Protein AF-A0A945X442-F1 (afdb_monomer_lite)

Secondary structure (DSSP, 8-state):
----EEEHHHHHHHHHHHHHTTPEEPP-----PEEEETTEEEESEEEEEEEETTEEEEEEEE-SSS-EEE--EETTEE--S--EEEEEE-SSTT---EEETTS-S-EE---BTTBEEEPSSEEEEEEEEE------

Foldseek 3Di:
DPFDKDKPVRLVVVVCCVQAPPWDWDDDDDDADWDQDPVGTDGQKDKTWTDDPQKIKMKMFGAAQAKDWDFDDDPNHTQQADKWKWKQADPDPPDIDMGGPPDNRTDTDDDDGSIDIHHHGIIMMIIPPGDPPPPD

Radius of gyration: 15.97 Å; chains: 1; bounding box: 46×27×57 Å

Structure (mmCIF, N/CA/C/O backbone):
data_AF-A0A945X442-F1
#
_entry.id   AF-A0A945X442-F1
#
loop_
_atom_site.group_PDB
_atom_site.id
_atom_site.type_symbol
_atom_site.label_atom_id
_atom_site.label_alt_id
_atom_site.label_comp_id
_atom_site.label_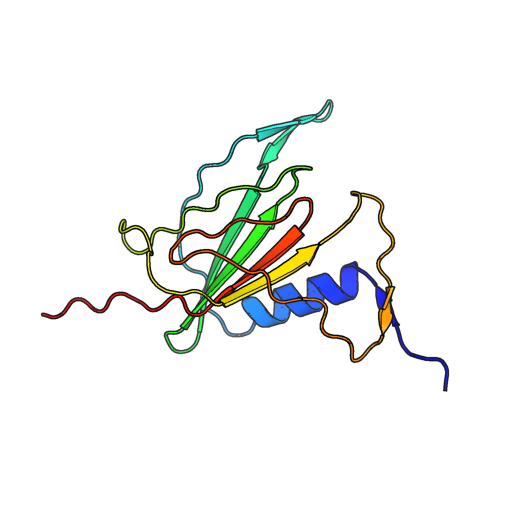asym_id
_atom_site.label_entity_id
_atom_site.label_seq_id
_atom_site.pdbx_PDB_ins_code
_atom_site.Cartn_x
_atom_site.Cartn_y
_atom_site.Cartn_z
_atom_site.occupancy
_atom_site.B_iso_or_equiv
_atom_site.auth_seq_id
_atom_site.auth_comp_id
_atom_site.auth_asym_id
_atom_site.auth_atom_id
_atom_site.pdbx_PDB_model_num
ATOM 1 N N . MET A 1 1 ? -6.821 -2.068 -34.337 1.00 50.62 1 MET A N 1
ATOM 2 C CA . MET A 1 1 ? -6.858 -1.464 -32.990 1.00 50.62 1 MET A CA 1
ATOM 3 C C . MET A 1 1 ? -5.543 -1.810 -32.311 1.00 50.62 1 MET A C 1
ATOM 5 O O . MET A 1 1 ? -5.263 -2.989 -32.153 1.00 50.62 1 MET A O 1
ATOM 9 N N . TYR A 1 2 ? -4.689 -0.821 -32.038 1.00 55.41 2 TYR A N 1
ATOM 10 C CA . TYR A 1 2 ? -3.489 -1.034 -31.217 1.00 55.41 2 TYR A CA 1
ATOM 11 C C . TYR A 1 2 ? -3.968 -1.348 -29.795 1.00 55.41 2 TYR A C 1
ATOM 13 O O . TYR A 1 2 ? -4.857 -0.630 -29.328 1.00 55.41 2 TYR A O 1
ATOM 21 N N . PRO A 1 3 ? -3.468 -2.386 -29.105 1.00 69.00 3 PRO A N 1
ATOM 22 C CA . PRO A 1 3 ? -3.904 -2.618 -27.740 1.00 69.00 3 PRO A CA 1
ATOM 23 C C . PRO A 1 3 ? -3.421 -1.441 -26.889 1.00 69.00 3 PRO A C 1
ATOM 25 O O . PRO A 1 3 ? -2.217 -1.204 -26.773 1.00 69.00 3 PRO A O 1
ATOM 28 N N . LEU A 1 4 ? -4.369 -0.678 -26.343 1.00 85.50 4 LEU A N 1
ATOM 29 C CA . LEU A 1 4 ? -4.094 0.315 -25.312 1.00 85.50 4 LEU A CA 1
ATOM 30 C C . LEU A 1 4 ? -3.404 -0.406 -24.146 1.00 85.50 4 LEU A C 1
ATOM 32 O O . LEU A 1 4 ? -3.799 -1.509 -23.761 1.00 85.50 4 LEU A O 1
ATOM 36 N N . ARG A 1 5 ? -2.337 0.193 -23.621 1.00 88.38 5 ARG A N 1
ATOM 37 C CA . ARG A 1 5 ? -1.531 -0.368 -22.531 1.00 88.38 5 ARG A CA 1
ATOM 38 C C . ARG A 1 5 ? -1.405 0.653 -21.409 1.00 88.38 5 ARG A C 1
ATOM 40 O O . ARG A 1 5 ? -1.326 1.851 -21.680 1.00 88.38 5 ARG A O 1
ATOM 47 N N . LYS A 1 6 ? -1.363 0.175 -20.166 1.00 92.50 6 LYS A N 1
ATOM 48 C CA . LYS A 1 6 ? -1.132 0.992 -18.968 1.00 92.50 6 LYS A CA 1
ATOM 49 C C . LYS A 1 6 ? 0.310 0.833 -18.509 1.00 92.50 6 LYS A C 1
ATOM 51 O O . LYS A 1 6 ? 0.823 -0.281 -18.429 1.00 92.50 6 LYS A O 1
ATOM 56 N N . THR A 1 7 ? 0.955 1.955 -18.209 1.00 93.62 7 THR A N 1
ATOM 57 C CA . THR A 1 7 ? 2.278 1.987 -17.573 1.00 93.62 7 THR A CA 1
ATOM 58 C C . THR A 1 7 ? 2.154 1.730 -16.073 1.00 93.62 7 THR A C 1
ATOM 60 O O . THR A 1 7 ? 1.063 1.868 -15.513 1.00 93.62 7 THR A O 1
ATOM 63 N N . ALA A 1 8 ? 3.273 1.452 -15.399 1.00 92.25 8 ALA A N 1
ATOM 64 C CA . ALA A 1 8 ? 3.338 1.415 -13.936 1.00 92.25 8 ALA A CA 1
ATOM 65 C C . ALA A 1 8 ? 2.684 2.650 -13.291 1.00 92.25 8 ALA A C 1
ATOM 67 O O . ALA A 1 8 ? 1.867 2.524 -12.385 1.00 92.25 8 ALA A O 1
ATOM 68 N N . TYR A 1 9 ? 2.977 3.843 -13.818 1.00 93.00 9 TYR A N 1
ATOM 69 C CA . TYR A 1 9 ? 2.403 5.094 -13.325 1.00 93.00 9 TYR A CA 1
ATOM 70 C C . TYR A 1 9 ? 0.875 5.128 -13.453 1.00 93.00 9 TYR A C 1
ATOM 72 O O . TYR A 1 9 ? 0.188 5.467 -12.495 1.00 93.00 9 TYR A O 1
ATOM 80 N N . ALA A 1 10 ? 0.333 4.736 -14.612 1.00 94.44 10 ALA A N 1
ATOM 81 C CA . ALA A 1 10 ? -1.113 4.678 -14.821 1.00 94.44 10 ALA A CA 1
ATOM 82 C C . ALA A 1 10 ? -1.784 3.649 -13.895 1.00 94.44 10 ALA A C 1
ATOM 84 O O . ALA A 1 10 ? -2.840 3.929 -13.336 1.00 94.44 10 ALA A O 1
ATOM 85 N N . CYS A 1 11 ? -1.140 2.497 -13.685 1.00 95.44 11 CYS A N 1
ATOM 86 C CA . CYS A 1 11 ? -1.606 1.459 -12.765 1.00 95.44 11 CYS A CA 1
ATOM 87 C C . CYS A 1 11 ? -1.644 1.965 -11.318 1.00 95.44 11 CYS A C 1
ATOM 89 O O . CYS A 1 11 ? -2.653 1.826 -10.637 1.00 95.44 11 CYS A O 1
ATOM 91 N N . VAL A 1 12 ? -0.567 2.599 -10.851 1.00 95.44 12 VAL A N 1
ATOM 92 C CA . VAL A 1 12 ? -0.501 3.150 -9.490 1.00 95.44 12 VAL A CA 1
ATOM 93 C C . VAL A 1 12 ? -1.492 4.299 -9.318 1.00 95.44 12 VAL A C 1
ATOM 95 O O . VAL A 1 12 ? -2.141 4.384 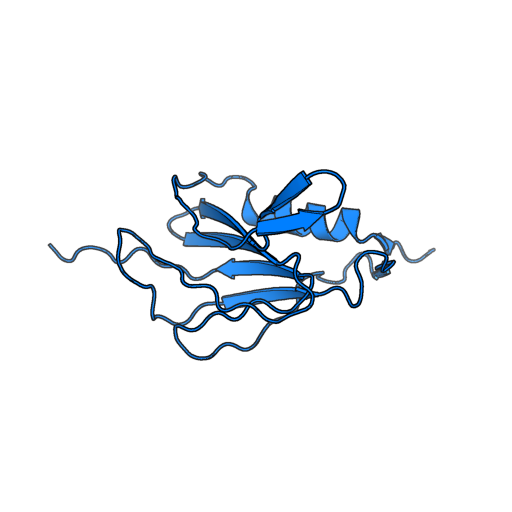-8.280 1.00 95.44 12 VAL A O 1
ATOM 98 N N . TYR A 1 13 ? -1.670 5.151 -10.331 1.00 95.94 13 TYR A N 1
ATOM 99 C CA . TYR A 1 13 ? -2.691 6.199 -10.307 1.00 95.94 13 TYR A CA 1
ATOM 100 C C . TYR A 1 13 ? -4.103 5.619 -10.167 1.00 95.94 13 TYR A C 1
ATOM 102 O O . TYR A 1 13 ? -4.882 6.112 -9.355 1.00 95.94 13 TYR A O 1
ATOM 110 N N . GLU A 1 14 ? -4.420 4.553 -10.907 1.00 95.56 14 GLU A N 1
ATOM 111 C CA . GLU A 1 14 ? -5.689 3.828 -10.790 1.00 95.56 14 GLU A CA 1
ATOM 112 C C . GLU A 1 14 ? -5.898 3.293 -9.365 1.00 95.56 14 GLU A C 1
ATOM 114 O O . GLU A 1 14 ? -6.953 3.524 -8.781 1.00 95.56 14 GLU A O 1
ATOM 119 N N . VAL A 1 15 ? -4.870 2.679 -8.765 1.00 96.69 15 VAL A N 1
ATOM 120 C CA . VAL A 1 15 ? -4.913 2.173 -7.380 1.00 96.69 15 VAL A CA 1
ATOM 121 C C . VAL A 1 15 ? -5.118 3.293 -6.361 1.00 96.69 15 VAL A C 1
ATOM 123 O O . VAL A 1 15 ? -5.958 3.180 -5.469 1.00 96.69 15 VAL A O 1
ATOM 126 N N . VAL A 1 16 ? -4.363 4.387 -6.475 1.00 96.50 16 VAL A N 1
ATOM 127 C CA . VAL A 1 16 ? -4.494 5.548 -5.584 1.00 96.50 16 VAL A CA 1
ATOM 128 C C . VAL A 1 16 ? -5.895 6.137 -5.711 1.00 96.50 16 VAL A C 1
ATOM 130 O O . VAL A 1 16 ? -6.558 6.380 -4.704 1.00 96.50 16 VAL A O 1
ATOM 133 N N . ARG A 1 17 ? -6.381 6.338 -6.935 1.00 95.56 17 ARG A N 1
ATOM 134 C CA . ARG A 1 17 ? -7.723 6.865 -7.163 1.00 95.56 17 ARG A CA 1
ATOM 135 C C . ARG A 1 17 ? -8.782 5.954 -6.549 1.00 95.56 17 ARG A C 1
ATOM 137 O O . ARG A 1 17 ? -9.611 6.443 -5.796 1.00 95.56 17 ARG A O 1
ATOM 144 N N . ASP A 1 18 ? -8.720 4.653 -6.796 1.00 93.50 18 ASP A N 1
ATOM 145 C CA . ASP A 1 18 ? -9.683 3.692 -6.255 1.00 93.50 18 ASP A CA 1
ATOM 146 C C . ASP A 1 18 ? -9.778 3.735 -4.713 1.00 93.50 18 ASP A C 1
ATOM 148 O O . ASP A 1 18 ? -10.886 3.755 -4.156 1.00 93.50 18 ASP A O 1
ATOM 152 N N . VAL A 1 19 ? -8.630 3.836 -4.027 1.00 94.56 19 VAL A N 1
ATOM 153 C CA . VAL A 1 19 ? -8.568 3.885 -2.557 1.00 94.56 19 VAL A CA 1
ATOM 154 C C . VAL A 1 19 ? -9.020 5.233 -1.988 1.00 94.56 19 VAL A C 1
ATOM 156 O O . VAL A 1 19 ? -9.740 5.260 -0.989 1.00 94.56 19 VAL A O 1
ATOM 159 N N . PHE A 1 20 ? -8.590 6.355 -2.570 1.00 95.38 20 PHE A N 1
ATOM 160 C CA . PHE A 1 20 ? -8.792 7.682 -1.969 1.00 95.38 20 PHE A CA 1
ATOM 161 C C . PHE A 1 20 ? -10.011 8.442 -2.502 1.00 95.38 20 PHE A C 1
ATOM 163 O O . PHE A 1 20 ? -10.519 9.325 -1.808 1.00 95.38 20 PHE A O 1
ATOM 170 N N . GLU A 1 21 ? -10.485 8.149 -3.714 1.00 94.56 21 GLU A N 1
ATOM 171 C CA . GLU A 1 21 ? -11.573 8.904 -4.339 1.00 94.56 21 GLU A CA 1
ATOM 172 C C . GLU A 1 21 ? -12.857 8.806 -3.500 1.00 94.56 21 GLU A C 1
ATOM 174 O O . GLU A 1 21 ? -13.318 7.722 -3.120 1.00 94.56 21 GLU A O 1
ATOM 179 N N . ASN A 1 22 ? -13.430 9.976 -3.197 1.00 94.00 22 ASN A N 1
ATOM 180 C CA . ASN A 1 22 ? -14.618 10.150 -2.354 1.00 94.00 22 ASN A CA 1
ATOM 181 C C . ASN A 1 22 ? -14.486 9.593 -0.920 1.00 94.00 22 ASN A C 1
ATOM 183 O O . ASN A 1 22 ? -15.494 9.365 -0.250 1.00 94.00 22 ASN A O 1
ATOM 187 N N . GLY A 1 23 ? -13.263 9.352 -0.444 1.00 92.88 23 GLY A N 1
ATOM 188 C CA . GLY A 1 23 ? -12.994 8.873 0.905 1.00 92.88 23 GLY A CA 1
ATOM 189 C C . GLY A 1 23 ? -12.540 9.978 1.861 1.00 92.88 23 GLY A C 1
ATOM 190 O O . GLY A 1 23 ? -11.993 11.002 1.457 1.00 92.88 23 GLY A O 1
ATOM 191 N N . THR A 1 24 ? -12.739 9.757 3.159 1.00 94.94 24 THR A N 1
ATOM 192 C CA . THR A 1 24 ? -12.181 10.605 4.220 1.00 94.94 24 THR A CA 1
ATOM 193 C C . THR A 1 24 ? -10.904 9.969 4.752 1.00 94.94 24 THR A C 1
ATOM 195 O O . THR A 1 24 ? -10.936 8.846 5.256 1.00 94.94 24 THR A O 1
ATOM 198 N N . MET A 1 25 ? -9.773 10.668 4.649 1.00 94.81 25 MET A N 1
ATOM 199 C CA . MET A 1 25 ? -8.507 10.181 5.200 1.00 94.81 25 MET A CA 1
ATOM 200 C C . MET A 1 25 ? -8.573 10.157 6.729 1.00 94.81 25 MET A C 1
ATOM 202 O O . MET A 1 25 ? -8.923 11.154 7.359 1.00 94.81 25 MET A O 1
ATOM 206 N N . LEU A 1 26 ? -8.230 9.018 7.323 1.00 92.88 26 LEU A N 1
ATOM 207 C CA . LEU A 1 26 ? -8.176 8.865 8.770 1.00 92.88 26 LEU A CA 1
ATOM 208 C C . LEU A 1 26 ? -6.854 9.419 9.301 1.00 92.88 26 LEU A C 1
ATOM 210 O O . LEU A 1 26 ? -5.790 9.219 8.708 1.00 92.88 26 LEU A O 1
ATOM 214 N N . GLN A 1 27 ? -6.913 10.082 10.454 1.00 92.12 27 GLN A N 1
ATOM 215 C CA . GLN A 1 27 ? -5.704 10.444 11.178 1.00 92.12 27 GLN A CA 1
ATOM 216 C C . GLN A 1 27 ? -5.053 9.176 11.736 1.00 92.12 27 GLN A C 1
ATOM 218 O O . GLN A 1 27 ? -5.715 8.331 12.334 1.00 92.12 27 GLN A O 1
ATOM 223 N N . GLY A 1 28 ? -3.743 9.052 11.557 1.00 90.75 28 GLY A N 1
ATOM 224 C CA . GLY A 1 28 ? -2.994 7.909 12.050 1.00 90.75 28 GLY A CA 1
ATOM 225 C C . GLY A 1 28 ? -1.510 8.210 12.146 1.00 90.75 28 GLY A C 1
ATOM 226 O O . GLY A 1 28 ? -0.998 9.146 11.530 1.00 90.75 28 GLY A O 1
ATOM 227 N N . THR A 1 29 ? -0.822 7.394 12.929 1.00 94.00 29 THR A N 1
ATOM 228 C CA . THR A 1 29 ? 0.635 7.379 13.018 1.00 94.00 29 THR A CA 1
ATOM 229 C C . THR A 1 29 ? 1.146 6.026 12.547 1.00 94.00 29 THR A C 1
ATOM 231 O O . THR A 1 29 ? 0.418 5.035 12.525 1.00 94.00 29 THR A O 1
ATOM 234 N N . MET A 1 30 ? 2.405 5.985 12.130 1.00 93.81 30 MET A N 1
ATOM 235 C CA . MET A 1 30 ? 3.045 4.771 11.645 1.00 93.81 30 MET A CA 1
ATOM 236 C C . MET A 1 30 ? 4.477 4.749 12.160 1.00 93.81 30 MET A C 1
ATOM 238 O O . MET A 1 30 ? 5.159 5.772 12.157 1.00 93.81 30 MET A O 1
ATOM 242 N N . SER A 1 31 ? 4.915 3.577 12.607 1.00 95.12 31 SER A N 1
ATOM 243 C CA . SER A 1 31 ? 6.302 3.313 12.966 1.00 95.12 31 SER A CA 1
ATOM 244 C C . SER A 1 31 ? 6.890 2.393 11.907 1.00 95.12 31 SER A C 1
ATOM 246 O O . SER A 1 31 ? 6.321 1.342 11.616 1.00 95.12 31 SER A O 1
ATOM 248 N N . THR A 1 32 ? 7.992 2.817 11.301 1.00 96.19 32 THR A N 1
ATOM 249 C CA . THR A 1 32 ? 8.698 2.082 10.251 1.00 96.19 32 THR A CA 1
ATOM 250 C C . THR A 1 32 ? 10.197 2.312 10.409 1.00 96.19 32 THR A C 1
ATOM 252 O O . THR A 1 32 ? 10.597 3.421 10.783 1.00 96.19 32 THR A O 1
ATOM 255 N N . PRO A 1 33 ? 11.040 1.313 10.100 1.00 94.56 33 PRO A N 1
ATOM 256 C CA . PRO A 1 33 ? 12.456 1.551 9.867 1.00 94.56 33 PRO A CA 1
ATOM 257 C C . PRO A 1 33 ? 12.667 2.587 8.758 1.00 94.56 33 PRO A C 1
ATOM 259 O O . PRO A 1 33 ? 11.805 2.759 7.885 1.00 94.56 33 PRO A O 1
ATOM 262 N N . GLN A 1 34 ? 13.822 3.245 8.796 1.00 95.56 34 GLN A N 1
ATOM 263 C CA . GLN A 1 34 ? 14.310 4.078 7.703 1.00 95.56 34 GLN A CA 1
ATOM 264 C C . GLN A 1 34 ? 15.221 3.256 6.786 1.00 95.56 34 GLN A C 1
ATOM 266 O O . GLN A 1 34 ? 15.971 2.398 7.251 1.00 95.56 34 GLN A O 1
ATOM 271 N N . LEU A 1 35 ? 15.145 3.530 5.489 1.00 92.12 35 LEU A N 1
ATOM 272 C CA . LEU A 1 35 ? 16.141 3.146 4.503 1.00 92.12 35 LEU A CA 1
ATOM 273 C C . LEU A 1 35 ? 17.115 4.313 4.364 1.00 92.12 35 LEU A C 1
ATOM 275 O O . LEU A 1 35 ? 16.705 5.416 4.004 1.00 92.12 35 LEU A O 1
ATOM 279 N N . GLU A 1 36 ? 18.383 4.063 4.671 1.00 93.56 36 GLU A N 1
ATOM 280 C CA . GLU A 1 36 ? 19.458 5.045 4.544 1.00 93.56 36 GLU A CA 1
ATOM 281 C C . GLU A 1 36 ? 20.013 5.024 3.116 1.00 93.56 36 GLU A C 1
ATOM 283 O O . GLU A 1 36 ? 20.351 3.968 2.578 1.00 93.56 36 GLU A O 1
ATOM 288 N N . THR A 1 37 ? 20.121 6.200 2.510 1.00 85.62 37 THR A N 1
ATOM 289 C CA . THR A 1 37 ? 20.701 6.433 1.184 1.00 85.62 37 THR A CA 1
ATOM 290 C C . THR A 1 37 ? 21.777 7.516 1.290 1.00 85.62 37 THR A C 1
ATOM 292 O O . THR A 1 37 ? 21.768 8.293 2.250 1.00 85.62 37 THR A O 1
ATOM 295 N N . PRO A 1 38 ? 22.710 7.613 0.327 1.00 90.25 38 PRO A N 1
ATOM 296 C CA . PRO A 1 38 ? 23.665 8.721 0.286 1.00 90.25 38 PRO A CA 1
ATOM 297 C C . PRO A 1 38 ? 22.998 10.108 0.315 1.00 90.25 38 PRO A C 1
ATOM 299 O O . PRO A 1 38 ? 23.583 11.066 0.816 1.00 90.25 38 PRO A O 1
ATOM 302 N N . GLU A 1 39 ? 21.771 10.213 -0.195 1.00 90.44 39 GLU A N 1
ATOM 303 C CA . GLU A 1 39 ? 20.993 11.445 -0.310 1.00 90.44 39 GLU A CA 1
ATOM 304 C C . GLU A 1 39 ? 20.104 11.735 0.916 1.00 90.44 39 GLU A C 1
ATOM 306 O O . GLU A 1 39 ? 19.472 12.792 0.981 1.00 90.44 39 GLU A O 1
ATOM 311 N N . GLY A 1 40 ? 20.055 10.829 1.897 1.00 92.31 40 GLY A N 1
ATOM 312 C CA . GLY A 1 40 ? 19.248 10.959 3.111 1.00 92.31 40 GLY A CA 1
ATOM 313 C C . GLY A 1 40 ? 18.504 9.677 3.471 1.00 92.31 40 GLY A C 1
ATOM 314 O O . GLY A 1 40 ? 18.844 8.593 3.009 1.00 92.31 40 GLY A O 1
ATOM 315 N N . SER A 1 41 ? 17.465 9.791 4.293 1.00 92.44 41 SER A N 1
ATOM 316 C CA . SER A 1 41 ? 16.680 8.645 4.751 1.00 92.44 41 SER A CA 1
ATOM 317 C C . SER A 1 41 ? 15.219 8.729 4.324 1.00 92.44 41 SER A C 1
ATOM 319 O O . S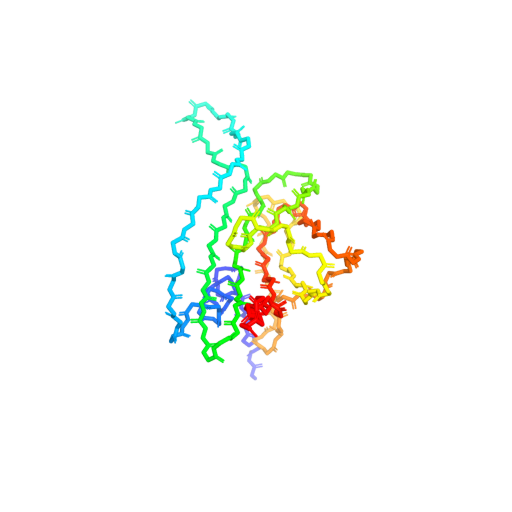ER A 1 41 ? 14.631 9.811 4.241 1.00 92.44 41 SER A O 1
ATOM 321 N N . ILE A 1 42 ? 14.630 7.569 4.029 1.00 93.25 42 ILE A N 1
ATOM 322 C CA . ILE A 1 42 ? 13.214 7.437 3.673 1.00 93.25 42 ILE A CA 1
ATOM 323 C C . ILE A 1 42 ? 12.544 6.327 4.478 1.00 93.25 42 ILE A C 1
ATOM 325 O O . ILE A 1 42 ? 13.159 5.326 4.835 1.00 93.25 42 ILE A O 1
ATOM 329 N N . ASN A 1 43 ? 11.242 6.459 4.715 1.00 95.75 43 ASN A N 1
ATOM 330 C CA . ASN A 1 43 ? 10.445 5.409 5.343 1.00 95.75 43 ASN A CA 1
ATOM 331 C C . ASN A 1 43 ? 10.473 4.118 4.507 1.00 95.75 43 ASN A C 1
ATOM 333 O O . ASN A 1 43 ? 10.068 4.135 3.347 1.00 95.75 43 ASN A O 1
ATOM 337 N N . ALA A 1 44 ? 10.849 2.991 5.118 1.00 96.06 44 ALA A N 1
ATOM 338 C CA . ALA A 1 44 ? 10.834 1.681 4.462 1.00 96.06 44 ALA A CA 1
ATOM 339 C C . ALA A 1 44 ? 9.428 1.260 3.995 1.00 96.06 44 ALA A C 1
ATOM 341 O O . ALA A 1 44 ? 9.261 0.694 2.916 1.00 96.06 44 ALA A O 1
ATOM 342 N N . VAL A 1 45 ? 8.408 1.568 4.800 1.00 97.38 45 VAL A N 1
ATOM 343 C CA . VAL A 1 45 ? 6.997 1.372 4.464 1.00 97.38 45 VAL A CA 1
ATOM 344 C C . VAL A 1 45 ? 6.256 2.681 4.683 1.00 97.38 45 VAL A C 1
ATOM 346 O O . VAL A 1 45 ? 6.497 3.358 5.677 1.00 97.38 45 VAL A O 1
ATOM 349 N N . SER A 1 46 ? 5.337 3.038 3.787 1.00 96.31 46 SER A N 1
ATOM 350 C CA . SER A 1 46 ? 4.426 4.176 3.957 1.00 96.31 46 SER A CA 1
ATOM 351 C C . SER A 1 46 ? 2.980 3.744 3.827 1.00 96.31 46 SER A C 1
ATOM 353 O O . SER A 1 46 ? 2.637 3.062 2.872 1.00 96.31 46 SER A O 1
ATOM 355 N N . ALA A 1 47 ? 2.121 4.157 4.760 1.00 96.75 47 ALA A N 1
ATOM 356 C CA . ALA A 1 47 ? 0.711 3.794 4.730 1.00 96.75 47 ALA A CA 1
ATOM 357 C C . ALA A 1 47 ? -0.224 4.955 5.087 1.00 96.75 47 ALA A C 1
ATOM 359 O O . ALA A 1 47 ? 0.110 5.857 5.872 1.00 96.75 47 ALA A O 1
ATOM 360 N N . ARG A 1 48 ? -1.421 4.916 4.502 1.00 96.06 48 ARG A N 1
ATOM 361 C CA . ARG A 1 48 ? -2.530 5.837 4.769 1.00 96.06 48 ARG A CA 1
ATOM 362 C C . ARG A 1 48 ? -3.844 5.070 4.755 1.00 96.06 48 ARG A C 1
ATOM 364 O O . ARG A 1 48 ? -4.060 4.231 3.886 1.00 96.06 48 ARG A O 1
ATOM 371 N N . ALA A 1 49 ? -4.705 5.384 5.716 1.00 94.62 49 ALA A N 1
ATOM 372 C CA . ALA A 1 49 ? -6.028 4.794 5.837 1.00 94.62 49 ALA A CA 1
ATOM 373 C C . ALA A 1 49 ? -7.103 5.799 5.414 1.00 94.62 49 ALA A C 1
ATOM 375 O O . ALA A 1 49 ? -6.997 6.996 5.689 1.00 94.62 49 ALA A O 1
ATOM 376 N N . VAL A 1 50 ? -8.140 5.301 4.756 1.00 94.69 50 VAL A N 1
ATOM 377 C CA . VAL A 1 50 ? -9.278 6.066 4.252 1.00 94.69 50 VAL A CA 1
ATOM 378 C C . VAL A 1 50 ? -10.550 5.338 4.635 1.00 94.69 50 VAL A C 1
ATOM 380 O O . VAL A 1 50 ? -10.604 4.114 4.550 1.00 94.69 50 VAL A O 1
ATOM 383 N N . THR A 1 51 ? -11.582 6.080 5.022 1.00 92.56 51 THR A N 1
ATOM 384 C CA . THR A 1 51 ? -12.926 5.533 5.200 1.00 92.56 51 THR A CA 1
ATOM 385 C C . THR A 1 51 ? -13.892 6.059 4.143 1.00 92.56 51 THR A C 1
ATOM 387 O O . THR A 1 51 ? -13.902 7.252 3.830 1.00 92.56 51 THR A O 1
ATOM 390 N N . ARG A 1 52 ? -14.719 5.167 3.595 1.00 90.00 52 ARG A N 1
ATOM 391 C CA . ARG A 1 52 ? -15.807 5.475 2.661 1.00 90.00 52 ARG A CA 1
ATOM 392 C C . ARG A 1 52 ? -16.985 4.568 2.996 1.00 90.00 52 ARG A C 1
ATOM 394 O O . ARG A 1 52 ? -16.823 3.361 3.080 1.00 90.00 52 ARG A O 1
ATOM 401 N N . ASN A 1 53 ? -18.169 5.136 3.223 1.00 84.75 53 ASN A N 1
ATOM 402 C CA . ASN A 1 53 ? -19.385 4.371 3.541 1.00 84.75 53 ASN A CA 1
ATOM 403 C C . ASN A 1 53 ? -19.231 3.364 4.706 1.00 84.75 53 ASN A C 1
ATOM 405 O O . ASN A 1 53 ? -19.828 2.295 4.672 1.00 84.75 53 ASN A O 1
ATOM 409 N N . ARG A 1 54 ? -18.468 3.723 5.754 1.00 81.25 54 ARG A N 1
ATOM 410 C CA . ARG A 1 54 ? -18.117 2.878 6.925 1.00 81.25 54 ARG A CA 1
ATOM 411 C C . ARG A 1 54 ? -17.152 1.724 6.648 1.00 81.25 54 ARG A C 1
ATOM 413 O O . ARG A 1 54 ? -16.759 1.039 7.587 1.00 81.25 54 ARG A O 1
ATOM 420 N N . GLU A 1 55 ? -16.706 1.559 5.413 1.00 86.81 55 GLU A N 1
ATOM 421 C CA . GLU A 1 55 ? -15.613 0.658 5.074 1.00 86.81 55 GLU A CA 1
ATOM 422 C C . GLU A 1 55 ? -14.294 1.417 5.190 1.00 86.81 55 GLU A C 1
ATOM 424 O O . GLU A 1 55 ? -14.190 2.570 4.759 1.00 86.81 55 GLU A O 1
ATOM 429 N N . THR A 1 56 ? -13.290 0.798 5.808 1.00 91.00 56 THR A N 1
ATOM 430 C CA . THR A 1 56 ? -11.935 1.351 5.854 1.00 91.00 56 THR A CA 1
ATOM 431 C C . THR A 1 56 ? -11.037 0.574 4.899 1.00 91.00 56 THR A C 1
ATOM 433 O O . THR A 1 56 ? -11.073 -0.658 4.837 1.00 91.00 56 THR A O 1
ATOM 436 N N . ALA A 1 57 ? -10.223 1.310 4.153 1.00 93.81 57 ALA A N 1
ATOM 437 C CA . ALA A 1 57 ? -9.174 0.778 3.304 1.00 93.81 57 ALA A CA 1
ATOM 438 C C . ALA A 1 57 ? -7.837 1.424 3.673 1.00 93.81 57 ALA A C 1
ATOM 440 O O . ALA A 1 57 ? -7.780 2.578 4.101 1.00 93.81 57 ALA A O 1
ATOM 441 N N . VAL A 1 58 ? -6.752 0.679 3.503 1.00 95.19 58 VAL A N 1
ATOM 442 C CA . VAL A 1 58 ? -5.383 1.139 3.716 1.00 95.19 58 VAL A CA 1
ATOM 443 C C . VAL A 1 58 ? -4.621 0.975 2.412 1.00 95.19 58 VAL A C 1
ATOM 445 O O . VAL A 1 58 ? -4.552 -0.129 1.873 1.00 95.19 58 VAL A O 1
ATOM 448 N N . LEU A 1 59 ? -4.027 2.065 1.929 1.00 97.56 59 LEU A N 1
ATOM 449 C CA . LEU A 1 59 ? -2.957 1.994 0.941 1.00 97.56 59 LEU A CA 1
ATOM 450 C C . LEU A 1 59 ? -1.634 1.888 1.697 1.00 97.56 59 LEU A C 1
ATOM 452 O O . LEU A 1 59 ? -1.337 2.759 2.517 1.00 97.56 59 LEU A O 1
ATOM 456 N N . ALA A 1 60 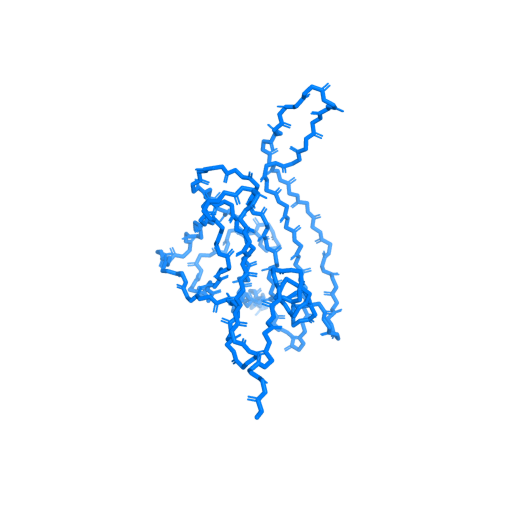? -0.844 0.856 1.413 1.00 97.62 60 ALA A N 1
ATOM 457 C CA . ALA A 1 60 ? 0.499 0.684 1.955 1.00 97.62 60 ALA A CA 1
ATOM 458 C C . ALA A 1 60 ? 1.518 0.454 0.833 1.00 97.62 60 ALA A C 1
ATOM 460 O O . ALA A 1 60 ? 1.295 -0.342 -0.074 1.00 97.62 60 ALA A O 1
ATOM 461 N N . VAL A 1 61 ? 2.657 1.130 0.904 1.00 98.00 61 VAL A N 1
ATOM 462 C CA . VAL A 1 61 ? 3.770 1.005 -0.039 1.00 98.00 61 VAL A CA 1
ATOM 463 C C . VAL A 1 61 ? 4.959 0.421 0.707 1.00 98.00 61 VAL A C 1
ATOM 465 O O . VAL A 1 61 ? 5.401 1.022 1.685 1.00 98.00 61 VAL A O 1
ATOM 468 N N . ASN A 1 62 ? 5.462 -0.729 0.263 1.00 97.62 62 ASN A N 1
ATOM 469 C CA . ASN A 1 62 ? 6.701 -1.326 0.755 1.00 97.62 62 ASN A CA 1
ATOM 470 C C . ASN A 1 62 ? 7.833 -1.002 -0.224 1.00 97.62 62 ASN A C 1
ATOM 472 O O . ASN A 1 62 ? 7.816 -1.486 -1.352 1.00 97.62 62 ASN A O 1
ATOM 476 N N . LEU A 1 63 ? 8.804 -0.197 0.206 1.00 96.31 63 LEU A N 1
ATOM 477 C CA . LEU A 1 63 ? 9.979 0.170 -0.593 1.00 96.31 63 LEU A CA 1
ATOM 478 C C . LEU A 1 63 ? 11.155 -0.795 -0.399 1.00 96.31 63 LEU A C 1
ATOM 480 O O . LEU A 1 63 ? 12.203 -0.616 -1.010 1.00 96.31 63 LEU A O 1
ATOM 484 N N . THR A 1 64 ? 11.007 -1.799 0.466 1.00 95.31 64 THR A N 1
ATOM 485 C CA . THR A 1 64 ? 12.072 -2.761 0.750 1.00 95.31 64 THR A CA 1
ATOM 486 C C . THR A 1 64 ? 12.071 -3.916 -0.244 1.00 95.31 64 THR A C 1
ATOM 488 O O . THR A 1 64 ? 11.035 -4.306 -0.782 1.00 95.31 64 THR A O 1
ATOM 491 N N . ASP A 1 65 ? 13.236 -4.529 -0.414 1.00 94.38 65 ASP A N 1
ATOM 492 C CA . ASP A 1 65 ? 13.448 -5.767 -1.166 1.00 94.38 65 ASP A CA 1
ATOM 493 C C . ASP A 1 65 ? 13.016 -7.028 -0.387 1.00 94.38 65 ASP A C 1
ATOM 495 O O . ASP A 1 65 ? 13.295 -8.154 -0.800 1.00 94.38 65 ASP A O 1
ATOM 499 N N . ARG A 1 66 ? 12.322 -6.865 0.749 1.00 94.62 66 ARG A N 1
ATOM 500 C CA . ARG A 1 66 ? 11.917 -7.954 1.645 1.00 94.62 66 ARG A CA 1
ATOM 501 C C . ARG A 1 66 ? 10.431 -7.886 1.988 1.00 94.62 66 ARG A C 1
ATOM 503 O O . ARG A 1 66 ? 9.847 -6.802 2.054 1.00 94.62 66 ARG A O 1
ATOM 510 N N . PRO A 1 67 ? 9.792 -9.038 2.254 1.00 95.75 67 PRO A N 1
ATOM 511 C CA . PRO A 1 67 ? 8.444 -9.032 2.789 1.00 95.75 67 PRO A CA 1
ATOM 512 C C . PRO A 1 67 ? 8.429 -8.365 4.168 1.00 95.75 67 PRO A C 1
ATOM 514 O O . PRO A 1 67 ? 9.314 -8.593 4.995 1.00 95.75 67 PRO A O 1
ATOM 517 N N . CYS A 1 68 ? 7.405 -7.556 4.422 1.00 94.44 68 CYS A N 1
ATOM 518 C CA . CYS A 1 68 ? 7.283 -6.776 5.648 1.00 94.44 68 CYS A CA 1
ATOM 519 C C . CYS A 1 68 ? 5.983 -7.110 6.378 1.00 94.44 68 CYS A C 1
ATOM 521 O O . CYS A 1 68 ? 4.892 -6.980 5.824 1.00 94.44 68 CYS A O 1
ATOM 523 N N . ARG A 1 69 ? 6.085 -7.499 7.654 1.00 94.25 69 ARG A N 1
ATOM 524 C CA . ARG A 1 69 ? 4.907 -7.682 8.508 1.00 94.25 69 ARG A CA 1
ATOM 525 C C . ARG A 1 69 ? 4.280 -6.322 8.803 1.00 94.25 69 ARG A C 1
ATOM 527 O O . ARG A 1 69 ? 4.928 -5.455 9.385 1.00 94.25 69 ARG A O 1
ATOM 534 N N . PHE A 1 70 ? 3.010 -6.161 8.457 1.00 94.31 70 PHE A N 1
ATOM 535 C CA . PHE A 1 70 ? 2.256 -4.932 8.657 1.00 94.31 70 PHE A CA 1
ATOM 536 C C . PHE A 1 70 ? 1.223 -5.115 9.769 1.00 94.31 70 PHE A C 1
ATOM 538 O O . PHE A 1 70 ? 0.290 -5.910 9.657 1.00 94.31 70 PHE A O 1
ATOM 545 N N . ILE A 1 71 ? 1.408 -4.386 10.872 1.00 92.62 71 ILE A N 1
ATOM 546 C CA . ILE A 1 71 ? 0.517 -4.441 12.034 1.00 92.62 71 ILE A CA 1
ATOM 547 C C . ILE A 1 71 ? -0.437 -3.253 11.969 1.00 92.62 71 ILE A C 1
ATOM 549 O O . ILE A 1 71 ? -0.056 -2.122 12.271 1.00 92.62 71 ILE A O 1
ATOM 553 N N . LEU A 1 72 ? -1.691 -3.525 11.615 1.00 90.44 72 LEU A N 1
ATOM 554 C CA . LEU A 1 72 ? -2.751 -2.527 11.626 1.00 90.44 72 LEU A CA 1
ATOM 555 C C . LEU A 1 72 ? -3.399 -2.454 13.011 1.00 90.44 72 LEU A C 1
ATOM 557 O O . LEU A 1 72 ? -3.825 -3.468 13.570 1.00 90.44 72 LEU A O 1
ATOM 561 N N . LYS A 1 73 ? -3.501 -1.237 13.551 1.00 90.06 73 LYS A N 1
ATOM 562 C CA . LYS A 1 73 ? -4.281 -0.952 14.756 1.00 90.06 73 LYS A CA 1
ATOM 563 C C . LYS A 1 73 ? -5.377 0.055 14.440 1.00 90.06 73 LYS A C 1
ATOM 565 O O . LYS A 1 73 ? -5.079 1.126 13.919 1.00 90.06 73 LYS A O 1
ATOM 570 N N . LEU A 1 74 ? -6.611 -0.271 14.805 1.00 86.25 74 LEU A N 1
ATOM 571 C CA . LEU A 1 74 ? -7.735 0.662 14.801 1.00 86.25 74 LEU A CA 1
ATOM 572 C C . LEU A 1 74 ? -8.117 0.975 16.239 1.00 86.25 74 LEU A C 1
ATOM 574 O O . LEU A 1 74 ? -8.264 0.058 17.047 1.00 86.25 74 LEU A O 1
ATOM 578 N N . ASP A 1 75 ? -8.232 2.259 16.568 1.00 85.38 75 ASP A N 1
ATOM 579 C CA . ASP A 1 75 ? -8.560 2.727 17.921 1.00 85.38 75 ASP A CA 1
ATOM 580 C C . ASP A 1 75 ? -7.693 2.062 19.009 1.00 85.38 75 ASP A C 1
ATOM 582 O O . ASP A 1 75 ? -8.154 1.671 20.082 1.00 85.38 75 ASP A O 1
ATOM 586 N N . GLY A 1 76 ? -6.406 1.868 18.694 1.00 82.06 76 GLY A N 1
ATOM 587 C CA . GLY A 1 76 ? -5.413 1.247 19.574 1.00 82.06 76 GLY A CA 1
ATOM 588 C C . GLY A 1 76 ? -5.456 -0.285 19.653 1.00 82.06 76 GLY A C 1
ATOM 589 O O . GLY A 1 76 ? -4.530 -0.877 20.212 1.00 82.06 76 GLY A O 1
ATOM 590 N N . LYS A 1 77 ? -6.459 -0.948 19.067 1.00 84.44 77 LYS A N 1
ATOM 591 C CA . LYS A 1 77 ? -6.590 -2.413 19.057 1.00 84.44 77 LYS A CA 1
ATOM 592 C C . LYS A 1 77 ? -5.996 -3.006 17.788 1.00 84.44 77 LYS A C 1
ATOM 594 O O . LYS A 1 77 ? -6.233 -2.493 16.698 1.00 84.44 77 LYS A O 1
ATOM 599 N N . ILE A 1 78 ? -5.229 -4.088 17.933 1.00 84.25 78 ILE A N 1
ATOM 600 C CA . ILE A 1 78 ? -4.735 -4.857 16.784 1.00 84.25 78 ILE A CA 1
ATOM 601 C C . ILE A 1 78 ? -5.944 -5.409 16.037 1.00 84.25 78 ILE A C 1
ATOM 603 O O . ILE A 1 78 ? -6.830 -6.000 16.649 1.00 84.25 78 ILE A O 1
ATOM 607 N N . HIS A 1 79 ? -5.972 -5.190 14.729 1.00 81.25 79 HIS A N 1
ATOM 608 C CA . HIS A 1 79 ? -6.991 -5.763 13.872 1.00 81.25 79 HIS A CA 1
ATOM 609 C C . HIS A 1 79 ? -6.606 -7.210 13.536 1.00 81.25 79 HIS A C 1
ATOM 611 O O . HIS A 1 79 ? -5.602 -7.444 12.866 1.00 81.25 79 HIS A O 1
ATOM 617 N N . ASP A 1 80 ? -7.380 -8.174 14.030 1.00 76.56 80 ASP A N 1
ATOM 618 C CA . ASP A 1 80 ? -7.117 -9.616 13.926 1.00 76.56 80 ASP A CA 1
ATOM 619 C C . ASP A 1 80 ? -8.133 -10.362 13.042 1.00 76.56 80 ASP A C 1
ATOM 621 O O . ASP A 1 80 ? -8.074 -11.587 12.897 1.00 76.56 80 ASP A O 1
ATOM 625 N N . GLN A 1 81 ? -9.063 -9.629 12.428 1.00 78.06 81 GLN A N 1
ATOM 626 C CA . GLN A 1 81 ? -10.069 -10.190 11.536 1.00 78.06 81 GLN A CA 1
ATOM 627 C C . GLN A 1 81 ? -9.498 -10.462 10.138 1.00 78.06 81 GLN A C 1
ATOM 629 O O . GLN A 1 81 ? -8.362 -10.113 9.803 1.00 78.06 81 GLN A O 1
ATOM 634 N N . SER A 1 82 ? -10.286 -11.168 9.327 1.00 80.00 82 SER A N 1
ATOM 635 C CA . SER A 1 82 ? -9.929 -11.442 7.938 1.00 80.00 82 SER A CA 1
ATOM 636 C C . SER A 1 82 ? -9.975 -10.149 7.130 1.00 80.00 82 SER A C 1
ATOM 638 O O . SER A 1 82 ? -10.962 -9.425 7.178 1.00 80.00 82 SER A O 1
ATOM 640 N N . LEU A 1 83 ? -8.916 -9.898 6.366 1.00 89.00 83 LEU A N 1
ATOM 641 C CA . LEU A 1 83 ? -8.763 -8.725 5.513 1.00 89.00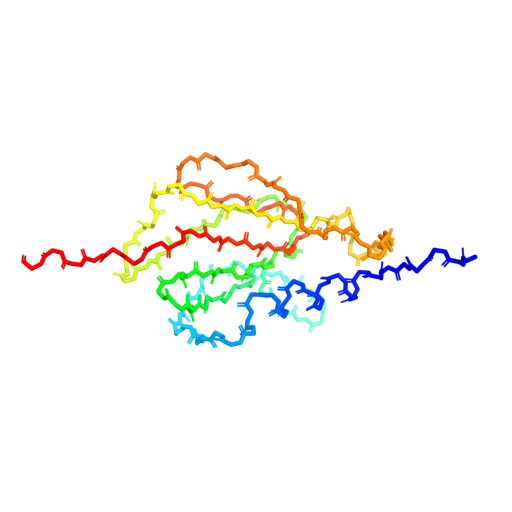 83 LEU A CA 1
ATOM 642 C C . LEU A 1 83 ? -8.641 -9.169 4.060 1.00 89.00 83 LEU A C 1
ATOM 644 O O . LEU A 1 83 ? -8.062 -10.221 3.777 1.00 89.00 83 LEU A O 1
ATOM 648 N N . VAL A 1 84 ? -9.131 -8.343 3.141 1.00 92.12 84 VAL A N 1
ATOM 649 C CA . VAL A 1 84 ? -8.812 -8.486 1.720 1.00 92.12 84 VAL A CA 1
ATOM 650 C C . VAL A 1 84 ? -7.504 -7.751 1.477 1.00 92.12 84 VAL A C 1
ATOM 652 O O . VAL A 1 84 ? -7.375 -6.579 1.822 1.00 92.12 84 VAL A O 1
ATOM 655 N N . HIS A 1 85 ? -6.522 -8.449 0.918 1.00 95.81 85 HIS A N 1
ATOM 656 C CA . HIS A 1 85 ? -5.221 -7.883 0.600 1.00 95.81 85 HIS A CA 1
ATOM 657 C C . HIS A 1 85 ? -4.903 -8.144 -0.858 1.00 95.81 85 HIS A C 1
ATOM 659 O O . HIS A 1 85 ? -4.920 -9.286 -1.315 1.00 95.81 85 HIS A O 1
ATOM 665 N N . GLU A 1 86 ? -4.607 -7.076 -1.580 1.00 97.75 86 GLU A N 1
ATOM 666 C CA . GLU A 1 86 ? -4.172 -7.148 -2.961 1.00 97.75 86 GLU A CA 1
ATOM 667 C C . GLU A 1 86 ? -2.971 -6.235 -3.160 1.00 97.75 86 GLU A C 1
ATOM 669 O O . GLU A 1 86 ? -2.882 -5.169 -2.548 1.00 97.75 86 GLU A O 1
ATOM 674 N N . ALA A 1 87 ? -2.055 -6.640 -4.030 1.00 98.06 87 ALA A N 1
ATOM 675 C CA . ALA A 1 87 ? -0.833 -5.900 -4.277 1.00 98.06 87 ALA A CA 1
ATOM 676 C C . ALA A 1 87 ? -0.481 -5.862 -5.761 1.00 98.06 87 ALA A C 1
ATOM 678 O O . ALA A 1 87 ? -0.739 -6.802 -6.514 1.00 98.06 87 ALA A O 1
ATOM 679 N N . MET A 1 88 ? 0.147 -4.761 -6.152 1.00 97.38 88 MET A N 1
ATOM 680 C CA . MET A 1 88 ? 0.963 -4.653 -7.349 1.00 97.38 88 MET A CA 1
ATOM 681 C C . MET A 1 88 ? 2.415 -4.777 -6.890 1.00 97.38 88 MET A C 1
ATOM 683 O O . MET A 1 88 ? 2.873 -3.966 -6.084 1.00 97.38 88 MET A O 1
ATOM 687 N N . VAL A 1 89 ? 3.101 -5.821 -7.347 1.00 96.56 89 VAL A N 1
ATOM 688 C CA . VAL A 1 89 ? 4.468 -6.169 -6.934 1.00 96.56 89 VAL A CA 1
ATOM 689 C C . VAL A 1 89 ? 5.419 -5.868 -8.079 1.00 96.56 89 VAL A C 1
ATOM 691 O O . VAL A 1 89 ? 5.097 -6.170 -9.226 1.00 96.56 89 VAL A O 1
ATOM 694 N N . PHE A 1 90 ? 6.570 -5.301 -7.741 1.00 95.62 90 PHE A N 1
ATOM 695 C CA . PHE A 1 90 ? 7.657 -5.017 -8.660 1.00 95.62 90 PHE A CA 1
ATOM 696 C C . PHE A 1 90 ? 8.831 -5.965 -8.375 1.00 95.62 90 PHE A C 1
ATOM 698 O O . PHE A 1 90 ? 9.149 -6.248 -7.219 1.00 95.62 90 PHE A O 1
ATOM 705 N N . GLY A 1 91 ? 9.472 -6.483 -9.418 1.00 92.69 91 GLY A N 1
ATOM 706 C CA . GLY A 1 91 ? 10.678 -7.303 -9.322 1.00 92.69 91 GLY A CA 1
ATOM 707 C C . GLY A 1 91 ? 11.916 -6.483 -8.964 1.00 92.69 91 GLY A C 1
ATOM 708 O O . GLY A 1 91 ? 12.801 -6.981 -8.268 1.00 92.69 91 GLY A O 1
ATOM 709 N N . ASP A 1 92 ? 11.963 -5.223 -9.398 1.00 91.69 92 ASP A N 1
ATOM 710 C CA . ASP A 1 92 ? 13.043 -4.289 -9.102 1.00 91.69 92 ASP A CA 1
ATOM 711 C C . ASP A 1 92 ? 12.566 -2.820 -9.186 1.00 91.69 92 ASP A C 1
ATOM 713 O O . ASP A 1 92 ? 11.547 -2.535 -9.820 1.00 91.69 92 ASP A O 1
ATOM 717 N N . PRO A 1 93 ? 13.276 -1.855 -8.564 1.00 86.06 93 PRO A N 1
ATOM 718 C CA . PRO A 1 93 ? 12.867 -0.446 -8.580 1.00 86.06 93 PRO A CA 1
ATOM 719 C C . PRO A 1 93 ? 12.835 0.216 -9.969 1.00 86.06 93 PRO A C 1
ATOM 721 O O . PRO A 1 93 ? 12.208 1.263 -10.122 1.00 86.06 93 PRO A O 1
ATOM 724 N N . ALA A 1 94 ? 13.527 -0.349 -10.961 1.00 88.56 94 ALA A N 1
ATOM 725 C CA . ALA A 1 94 ? 13.584 0.135 -12.337 1.00 88.56 94 ALA A CA 1
ATOM 726 C C . ALA A 1 94 ? 12.688 -0.682 -13.291 1.00 88.56 94 ALA A C 1
ATOM 728 O O . ALA A 1 94 ? 12.750 -0.481 -14.509 1.00 88.56 94 ALA A O 1
ATOM 729 N N . GLU A 1 95 ? 11.840 -1.573 -12.764 1.00 89.94 95 GLU A N 1
ATOM 730 C CA . GLU A 1 95 ? 10.994 -2.432 -13.581 1.00 89.94 95 GLU A CA 1
ATOM 731 C C . GLU A 1 95 ? 10.025 -1.612 -14.442 1.00 89.94 95 GLU A C 1
ATOM 733 O O . GLU A 1 95 ? 9.264 -0.756 -13.976 1.00 89.94 95 GLU A O 1
ATOM 738 N N . VAL A 1 96 ? 9.993 -1.941 -15.732 1.00 87.25 96 VAL A N 1
ATOM 739 C CA . VAL A 1 96 ? 9.038 -1.366 -16.676 1.00 87.25 96 VAL A CA 1
ATOM 740 C C . VAL A 1 96 ? 7.786 -2.236 -16.720 1.00 87.25 96 VAL A C 1
ATOM 742 O O . VAL A 1 96 ? 7.694 -3.185 -17.499 1.00 87.25 96 VAL A O 1
ATOM 745 N N . VAL A 1 97 ? 6.785 -1.882 -15.914 1.00 87.31 97 VAL A N 1
ATOM 746 C CA . VAL A 1 97 ? 5.485 -2.566 -15.940 1.00 87.31 97 VAL A CA 1
ATOM 747 C C . VAL A 1 97 ? 4.617 -2.044 -17.083 1.00 87.31 97 VAL A C 1
ATOM 749 O O . VAL A 1 97 ? 4.367 -0.838 -17.205 1.00 87.31 97 VAL A O 1
ATOM 752 N N . VAL A 1 98 ? 4.119 -2.978 -17.898 1.00 88.56 98 VAL A N 1
ATOM 753 C CA . VAL A 1 98 ? 3.198 -2.715 -19.006 1.00 88.56 98 VAL A CA 1
ATOM 754 C C . VAL A 1 98 ? 2.058 -3.729 -18.972 1.00 88.56 98 VAL A C 1
ATOM 756 O O . VAL A 1 98 ? 2.257 -4.900 -19.286 1.00 88.56 98 VAL A O 1
ATOM 759 N N . LEU A 1 99 ? 0.859 -3.269 -18.617 1.00 90.12 99 LEU A N 1
ATOM 760 C CA . LEU A 1 99 ? -0.350 -4.095 -18.553 1.00 90.12 99 LEU A CA 1
ATOM 761 C C . LEU A 1 99 ? -1.303 -3.781 -19.709 1.00 90.12 99 LEU A C 1
ATOM 763 O O . LEU A 1 99 ? -1.245 -2.693 -20.296 1.00 90.12 99 LEU A O 1
ATOM 767 N N . GLY A 1 100 ? -2.197 -4.718 -20.031 1.00 91.12 100 GLY A N 1
ATOM 768 C CA . GLY A 1 100 ? -3.349 -4.429 -20.876 1.00 91.12 100 GLY A CA 1
ATOM 769 C C . GLY A 1 100 ? -4.217 -3.340 -20.244 1.00 91.12 100 GLY A C 1
ATOM 770 O O . GLY A 1 100 ? -4.227 -3.159 -19.026 1.00 91.12 100 GLY A O 1
ATOM 771 N N . PHE A 1 101 ? -4.929 -2.572 -21.068 1.00 88.06 101 PHE A N 1
ATOM 772 C CA . PHE A 1 101 ? -5.755 -1.475 -20.561 1.00 88.06 101 PHE A CA 1
ATOM 773 C C . PHE A 1 101 ? -6.815 -1.937 -19.549 1.00 88.06 101 PHE A C 1
ATOM 775 O O . PHE A 1 101 ? -6.997 -1.291 -18.517 1.00 88.06 101 PHE A O 1
ATOM 782 N N . ASP A 1 102 ? -7.431 -3.091 -19.804 1.00 90.56 102 ASP A N 1
ATOM 783 C CA . ASP A 1 102 ? -8.493 -3.661 -18.969 1.00 90.56 102 ASP A CA 1
ATOM 784 C C . ASP A 1 102 ? -7.964 -4.556 -17.833 1.00 90.56 102 ASP A C 1
ATOM 786 O O . ASP A 1 102 ? -8.737 -5.039 -17.006 1.00 90.56 102 ASP A O 1
ATOM 790 N N . ASP A 1 103 ? -6.647 -4.778 -17.756 1.00 92.56 103 ASP A N 1
ATOM 791 C CA . ASP A 1 103 ? -6.061 -5.614 -16.711 1.00 92.56 103 ASP A CA 1
ATOM 792 C C . ASP A 1 103 ? -6.066 -4.880 -15.367 1.00 92.56 103 ASP A C 1
ATOM 794 O O . ASP A 1 103 ? -5.552 -3.762 -15.240 1.00 92.56 103 ASP A O 1
ATOM 798 N N . ALA A 1 104 ? -6.591 -5.541 -14.332 1.00 93.56 104 ALA A N 1
ATOM 799 C CA . ALA A 1 104 ? -6.503 -5.045 -12.964 1.00 93.56 104 ALA A CA 1
ATOM 800 C C . ALA A 1 104 ? -5.037 -5.078 -12.479 1.00 93.56 104 ALA A C 1
ATOM 802 O O . ALA A 1 104 ? -4.408 -6.150 -12.546 1.00 93.56 104 ALA A O 1
ATOM 803 N N . PRO A 1 105 ? -4.498 -3.952 -11.970 1.00 94.75 105 PRO A N 1
ATOM 804 C CA . PRO A 1 105 ? -3.100 -3.862 -11.548 1.00 94.75 105 PRO A CA 1
ATOM 805 C C . PRO A 1 105 ? -2.821 -4.619 -10.247 1.00 94.75 105 PRO A C 1
ATOM 807 O O . PRO A 1 105 ? 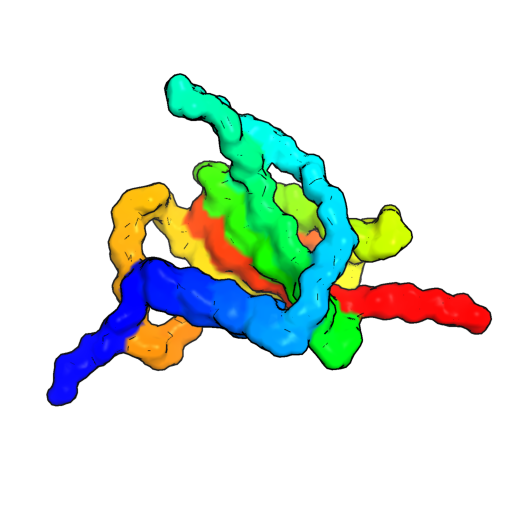-1.739 -5.174 -10.072 1.00 94.75 105 PRO A O 1
ATOM 810 N N . LEU A 1 106 ? -3.802 -4.668 -9.346 1.00 97.19 106 LEU A N 1
ATOM 811 C CA . LEU A 1 106 ? -3.696 -5.373 -8.076 1.00 97.19 106 LEU A CA 1
ATOM 812 C C . LEU A 1 106 ? -4.063 -6.846 -8.250 1.00 97.19 106 LEU A C 1
ATOM 814 O O . LEU A 1 106 ? -5.066 -7.177 -8.887 1.00 97.19 106 LEU A O 1
ATOM 818 N N . LYS A 1 107 ? -3.260 -7.733 -7.659 1.00 96.81 107 LYS A N 1
ATOM 819 C CA . LYS A 1 107 ? -3.538 -9.170 -7.574 1.00 96.81 107 LYS A CA 1
ATOM 820 C C . LYS A 1 107 ? -3.747 -9.579 -6.113 1.00 96.81 107 LYS A C 1
ATOM 822 O O . LYS A 1 107 ? -3.076 -9.020 -5.246 1.00 96.81 107 LYS A O 1
ATOM 827 N N . PRO A 1 108 ? -4.630 -10.551 -5.819 1.00 96.19 108 PRO A N 1
ATOM 828 C CA . PRO A 1 108 ? -4.824 -11.043 -4.459 1.00 96.19 108 PRO A CA 1
ATOM 829 C C . PRO A 1 108 ? -3.524 -11.562 -3.841 1.00 96.19 108 PRO A C 1
ATOM 831 O O . PRO A 1 108 ? -2.786 -12.321 -4.470 1.00 96.19 108 PRO A O 1
ATOM 834 N N . VAL A 1 109 ? -3.279 -11.192 -2.588 1.00 95.81 109 VAL A N 1
ATOM 835 C CA . VAL A 1 109 ? -2.173 -11.684 -1.767 1.00 95.81 109 VAL A CA 1
ATOM 836 C C . VAL A 1 109 ? -2.759 -12.522 -0.642 1.00 95.81 109 VAL A C 1
ATOM 838 O O . VAL A 1 109 ? -3.628 -12.068 0.105 1.00 95.81 109 VAL A O 1
ATOM 841 N N . GLN A 1 110 ? -2.287 -13.760 -0.512 1.00 89.75 110 GLN A N 1
ATOM 842 C CA . GLN A 1 110 ? -2.720 -14.614 0.586 1.00 89.75 110 GLN A CA 1
ATOM 843 C C . GLN A 1 110 ? -2.077 -14.163 1.894 1.00 89.75 110 GLN A C 1
ATOM 845 O O . GLN A 1 110 ? -0.858 -14.040 1.991 1.00 89.75 110 GLN A O 1
ATOM 850 N N . ASN A 1 111 ? -2.918 -13.948 2.900 1.00 83.12 111 ASN A N 1
ATOM 851 C CA . ASN A 1 111 ? -2.509 -13.647 4.261 1.00 83.12 111 ASN A CA 1
ATOM 852 C C . ASN A 1 111 ? -3.051 -14.716 5.203 1.00 83.12 111 ASN A C 1
ATOM 854 O O . ASN A 1 111 ? -4.148 -15.246 5.007 1.00 83.12 111 ASN A O 1
ATOM 858 N N . GLU A 1 112 ? -2.320 -14.957 6.283 1.00 80.62 112 GLU A N 1
ATOM 859 C CA . GLU A 1 112 ? -2.894 -15.615 7.449 1.00 80.62 112 GLU A CA 1
ATOM 860 C C . GLU A 1 112 ? -3.824 -14.638 8.183 1.00 80.62 112 GLU A C 1
ATOM 862 O O . GLU A 1 112 ? -3.690 -13.413 8.091 1.00 80.62 112 GLU A O 1
ATOM 867 N N . ARG A 1 113 ? -4.804 -15.173 8.916 1.00 76.62 113 ARG A N 1
ATOM 868 C CA . ARG A 1 113 ? -5.805 -14.360 9.616 1.00 76.62 113 ARG A CA 1
ATOM 869 C C . ARG A 1 113 ? -5.132 -13.364 10.567 1.00 76.62 113 ARG A C 1
ATOM 871 O O . ARG A 1 113 ? -4.332 -13.763 11.408 1.00 76.62 113 ARG A O 1
ATOM 878 N N . GLY A 1 114 ? -5.456 -12.078 10.430 1.00 69.56 114 GLY A N 1
ATOM 879 C CA . GLY A 1 114 ? -4.878 -11.017 11.259 1.00 69.56 114 GLY A CA 1
ATOM 880 C C . GLY A 1 114 ? -3.385 -10.740 11.023 1.00 69.56 114 GLY A C 1
ATOM 881 O O . GLY A 1 114 ? -2.798 -9.937 11.748 1.00 69.56 114 GLY A O 1
ATOM 882 N N . MET A 1 115 ? -2.749 -11.374 10.029 1.00 84.31 115 MET A N 1
ATOM 883 C CA . MET A 1 115 ? -1.336 -11.170 9.715 1.00 84.31 115 MET A CA 1
ATOM 884 C C . MET A 1 115 ? -1.163 -10.729 8.263 1.00 84.31 115 MET A C 1
ATOM 886 O O . MET A 1 115 ? -1.062 -11.539 7.346 1.00 84.31 115 MET A O 1
ATOM 890 N N . VAL A 1 116 ? -1.095 -9.412 8.066 1.00 92.44 116 VAL A N 1
ATOM 891 C CA . VAL A 1 116 ? -0.796 -8.828 6.758 1.00 92.44 116 VAL A CA 1
ATOM 892 C C . VAL A 1 116 ? 0.712 -8.836 6.539 1.00 92.44 116 VAL A C 1
ATOM 894 O O . VAL A 1 116 ? 1.462 -8.248 7.323 1.00 92.44 116 VAL A O 1
ATOM 897 N N . THR A 1 117 ? 1.153 -9.474 5.458 1.00 95.69 117 THR A N 1
ATOM 898 C CA . THR A 1 117 ? 2.547 -9.422 5.008 1.00 95.69 117 THR A CA 1
ATOM 899 C C . THR A 1 117 ? 2.601 -8.712 3.665 1.00 95.69 117 THR A C 1
ATOM 901 O O . THR A 1 117 ? 2.107 -9.234 2.671 1.00 95.69 117 THR A O 1
ATOM 904 N N . LEU A 1 118 ? 3.193 -7.519 3.635 1.00 97.44 118 LEU A N 1
ATOM 905 C CA . LEU A 1 118 ? 3.401 -6.762 2.402 1.00 97.44 118 LEU A CA 1
ATOM 906 C C . LEU A 1 118 ? 4.498 -7.457 1.587 1.00 97.44 118 LEU A C 1
ATOM 908 O O . LEU A 1 118 ? 5.585 -7.668 2.138 1.00 97.44 118 LEU A O 1
ATOM 912 N N . PRO A 1 119 ? 4.272 -7.801 0.309 1.00 97.69 119 PRO A N 1
ATOM 913 C CA . PRO A 1 119 ? 5.329 -8.304 -0.560 1.00 97.69 119 PRO A CA 1
ATOM 914 C C . PRO A 1 119 ? 6.468 -7.279 -0.708 1.00 97.69 119 PRO A C 1
ATOM 916 O O . PRO A 1 119 ? 6.231 -6.082 -0.506 1.00 97.69 119 PRO A O 1
ATOM 919 N N . PRO A 1 120 ? 7.693 -7.705 -1.067 1.00 97.44 120 PRO A N 1
ATOM 920 C CA . PRO A 1 120 ? 8.764 -6.795 -1.484 1.00 97.44 120 PRO A CA 1
ATOM 921 C C . PRO A 1 120 ? 8.292 -5.816 -2.559 1.00 97.44 120 PRO A C 1
ATOM 923 O O . PRO A 1 120 ? 7.432 -6.193 -3.351 1.00 97.44 120 PRO A O 1
ATOM 926 N N . LEU A 1 121 ? 8.857 -4.604 -2.580 1.00 97.06 121 LEU A N 1
ATOM 927 C CA . LEU A 1 121 ? 8.682 -3.601 -3.639 1.00 97.06 121 LEU A CA 1
ATOM 928 C C . LEU A 1 121 ? 7.244 -3.560 -4.166 1.00 97.06 121 LEU A C 1
ATOM 930 O O . LEU A 1 121 ? 6.958 -4.030 -5.262 1.00 97.06 121 LEU A O 1
ATOM 934 N N . SER A 1 122 ? 6.302 -3.089 -3.353 1.00 97.88 122 SER A N 1
ATOM 935 C CA . SER A 1 122 ? 4.881 -3.267 -3.661 1.00 97.88 122 SER A CA 1
ATOM 936 C C . SER A 1 122 ? 4.003 -2.095 -3.258 1.00 97.88 122 SER A C 1
ATOM 938 O O . SER A 1 122 ? 4.265 -1.386 -2.284 1.00 97.88 122 SER A O 1
ATOM 940 N N . VAL A 1 123 ? 2.908 -1.936 -4.001 1.00 98.06 123 VAL A N 1
ATOM 941 C CA . VAL A 1 123 ? 1.775 -1.073 -3.660 1.00 98.06 123 VAL A CA 1
ATOM 942 C C . VAL A 1 123 ? 0.606 -1.970 -3.281 1.00 98.06 123 VAL A C 1
ATOM 944 O O . VAL A 1 123 ? 0.187 -2.811 -4.070 1.00 98.06 123 VAL A O 1
ATOM 947 N N . ASN A 1 124 ? 0.083 -1.795 -2.074 1.00 98.19 124 ASN A N 1
ATOM 948 C CA . ASN A 1 124 ? -0.842 -2.719 -1.430 1.00 98.19 124 ASN A CA 1
ATOM 949 C C . ASN A 1 124 ? -2.142 -2.006 -1.082 1.00 98.19 124 ASN A C 1
ATOM 951 O O . ASN A 1 124 ? -2.116 -0.945 -0.455 1.00 98.19 124 ASN A O 1
ATOM 955 N N . ARG A 1 125 ? -3.269 -2.629 -1.417 1.00 97.00 125 ARG A N 1
ATOM 956 C CA . ARG A 1 125 ? -4.601 -2.274 -0.930 1.00 97.00 125 ARG A CA 1
ATOM 957 C C . ARG A 1 125 ? -5.025 -3.312 0.097 1.00 97.00 125 ARG A C 1
ATOM 959 O O . ARG A 1 125 ? -5.086 -4.502 -0.203 1.00 97.00 125 ARG A O 1
ATOM 966 N N . ILE A 1 126 ? -5.329 -2.852 1.303 1.00 94.75 126 ILE A N 1
ATOM 967 C CA . ILE A 1 126 ? -5.876 -3.680 2.378 1.00 94.75 126 ILE A CA 1
ATOM 968 C C . ILE A 1 126 ? -7.268 -3.142 2.696 1.00 94.75 126 ILE A C 1
ATOM 970 O O . ILE A 1 126 ? -7.401 -1.988 3.097 1.00 94.75 126 ILE A O 1
ATOM 974 N N . SER A 1 127 ? -8.305 -3.946 2.500 1.00 91.62 127 SER A N 1
ATOM 975 C CA . SER A 1 127 ? -9.707 -3.561 2.694 1.00 91.62 127 SER A CA 1
ATOM 976 C C . SER A 1 127 ? -10.463 -4.602 3.525 1.00 91.62 127 SER A C 1
ATOM 978 O O . SER A 1 127 ? -9.894 -5.604 3.967 1.00 91.62 127 SER A O 1
ATOM 980 N N . GLY A 1 128 ? -11.739 -4.330 3.813 1.00 82.56 128 GLY A N 1
ATOM 981 C CA . GLY A 1 128 ? -12.515 -5.114 4.781 1.00 82.56 128 GLY A CA 1
ATOM 982 C C . GLY A 1 128 ? -12.163 -4.782 6.233 1.00 82.56 128 GLY A C 1
ATOM 983 O O . GLY A 1 128 ? -12.444 -5.556 7.140 1.00 82.56 128 GLY A O 1
ATOM 984 N N . VAL A 1 129 ? -11.535 -3.625 6.460 1.00 75.31 129 VAL A N 1
ATOM 985 C CA . VAL A 1 129 ? -11.225 -3.129 7.796 1.00 75.31 129 VAL A CA 1
ATOM 986 C C . VAL A 1 129 ? -12.523 -2.565 8.391 1.00 75.31 129 VAL A C 1
ATOM 988 O O . VAL A 1 129 ? -12.868 -1.398 8.186 1.00 75.31 129 VAL A O 1
ATOM 991 N N . GLU A 1 130 ? -13.285 -3.405 9.087 1.00 69.62 130 GLU A N 1
ATOM 992 C CA . GLU A 1 130 ? -14.496 -2.972 9.787 1.00 69.62 130 GLU A CA 1
ATOM 993 C C . GLU A 1 130 ? -14.149 -2.224 11.080 1.00 69.62 130 GLU A C 1
ATOM 995 O O . GLU A 1 130 ? -13.245 -2.606 11.833 1.00 69.62 130 GLU A O 1
ATOM 1000 N N . GLN A 1 131 ? -14.886 -1.145 11.363 1.00 56.56 131 GLN A N 1
ATOM 1001 C CA . GLN A 1 131 ? -14.805 -0.499 12.669 1.00 56.56 131 GLN A CA 1
ATOM 1002 C C . GLN A 1 131 ? -15.359 -1.454 13.725 1.00 56.56 131 GLN A C 1
ATOM 1004 O O . GLN A 1 131 ? -16.491 -1.929 13.614 1.00 56.56 131 GLN A O 1
ATOM 1009 N N . ILE A 1 132 ? -14.578 -1.713 14.777 1.00 54.75 132 ILE A N 1
ATOM 1010 C CA . ILE A 1 132 ? -15.046 -2.477 15.933 1.00 54.75 132 ILE A CA 1
ATOM 1011 C C . ILE A 1 132 ? -16.095 -1.609 16.630 1.00 54.75 132 ILE A C 1
ATOM 1013 O O . ILE A 1 132 ? -15.767 -0.783 17.481 1.00 54.75 132 ILE A O 1
ATOM 1017 N N . SER A 1 133 ? -17.362 -1.768 16.246 1.00 44.91 133 SER A N 1
ATOM 1018 C CA . SER A 1 133 ? -18.468 -1.084 16.902 1.00 44.91 133 SER A CA 1
ATOM 1019 C C . SER A 1 133 ? -18.407 -1.432 18.386 1.00 44.91 133 SER A C 1
ATOM 1021 O O . SER A 1 133 ? -18.547 -2.598 18.767 1.00 44.91 133 SER A O 1
ATOM 1023 N N . GLN A 1 134 ? -18.176 -0.428 19.233 1.00 38.72 134 GLN A N 1
ATOM 1024 C CA . GLN A 1 134 ? -18.373 -0.575 20.667 1.00 38.72 134 GLN A CA 1
ATOM 1025 C C . GLN A 1 134 ? -19.835 -0.988 20.861 1.00 38.72 134 GLN A C 1
ATOM 1027 O O . GLN A 1 134 ? -20.745 -0.188 20.644 1.00 38.72 134 GLN A O 1
ATOM 1032 N N . LYS A 1 135 ? -20.075 -2.256 21.214 1.00 34.06 135 LYS A N 1
ATOM 1033 C CA . LYS A 1 135 ? -21.333 -2.630 21.857 1.00 34.06 135 LYS A CA 1
ATOM 1034 C C . LYS A 1 135 ? -21.396 -1.797 23.138 1.00 34.06 135 LYS A C 1
ATOM 1036 O O . LYS A 1 135 ? -20.571 -1.998 24.027 1.00 34.06 135 LYS A O 1
ATOM 1041 N N . ARG A 1 136 ? -22.284 -0.801 23.139 1.00 35.75 136 ARG A N 1
ATOM 1042 C CA . ARG A 1 136 ? -22.755 -0.144 24.358 1.00 35.75 136 ARG A CA 1
ATOM 1043 C C . ARG A 1 136 ? -23.503 -1.151 25.218 1.00 35.75 136 ARG A C 1
ATOM 1045 O O . ARG A 1 136 ? -24.167 -2.029 24.620 1.00 35.75 136 ARG A O 1
#

pLDDT: mean 88.92, std 12.4, range [34.06, 98.19]

Sequence (136 aa):
MYPLRKTAYACVYEVVRDVFENGTMLQGTMSTPQLETPEGSINAVSARAVTRNRETAVLAVNLTDRPCRFILKLDGKIHDQSLVHEAMVFGDPAEVVVLGFDDAPLKPVQNERGMVTLPPLSVNRISGVEQISQKR